Protein AF-A0AAJ7W550-F1 (afdb_monomer)

Foldseek 3Di:
DDPPVVCVVCVPVQVVVVVVVVVVVLCQQQDQPRRPCHQFGFDDKDWDWDADPVRHIAIAMETETHPDDPCPPVPPVVVVCVVQPCVPVVPPDRHHHYDD

Radius of gyration: 16.57 Å; Cα contacts (8 Å, |Δi|>4): 113; chains: 1; bounding box: 45×29×36 Å

Secondary structure (DSSP, 8-state):
--TTHHHHH-HHHHHHHHHHHHHHHHHHHH-TTT-TTGGG-EEEEEEEEEE-TTS-EEEEEEEEETT--TTTTTT-HHHHHHHH-HHHHTTSTTTEEEE-

Mean predicted aligned error: 9.5 Å

Nearest PDB structures (foldseek):
  6uhw-assembly1_B  TM=3.722E-01  e=1.005E-01  Burkholderia pseudomallei 1710b
  8g0s-assembly1_C  TM=4.727E-01  e=4.266E-01  Cryptococcus neoformans
  7kno-assembly1_B  TM=4.545E-01  e=4.864E-01  Cryptococcus neoformans H99
  5u29-assembly1_A  TM=4.589E-01  e=1.070E+00  Cryptococcus neoformans H99
  4u5y-assembly1_D  TM=4.295E-01  e=7.704E-01  Salmonella enterica subsp. enterica serovar Paratyphi B str. ATCC 10719

Organism: Cephus cinctus (NCBI:txid211228)

Structure (mmCIF, N/CA/C/O backbone):
data_AF-A0AAJ7W550-F1
#
_entry.id   AF-A0AAJ7W550-F1
#
loop_
_atom_site.group_PDB
_atom_site.id
_atom_site.type_symbol
_atom_site.label_atom_id
_atom_site.label_alt_id
_atom_site.label_comp_id
_atom_site.label_asym_id
_atom_site.label_entity_id
_atom_site.label_seq_id
_atom_site.pdbx_PDB_ins_code
_atom_site.Cartn_x
_atom_site.Cartn_y
_atom_site.Cartn_z
_atom_site.occupancy
_atom_site.B_iso_or_equiv
_atom_site.auth_seq_id
_atom_site.auth_comp_id
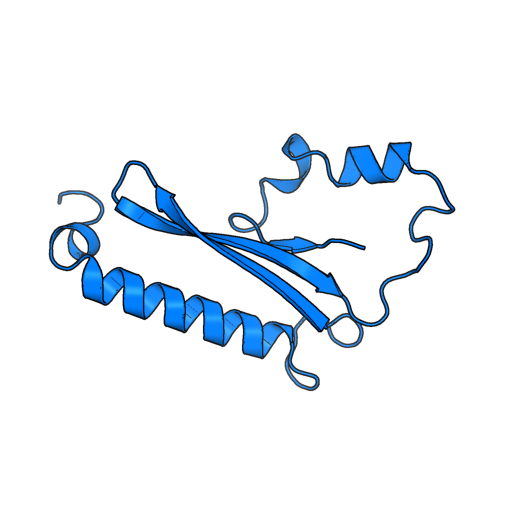_atom_site.auth_asym_id
_atom_site.auth_atom_id
_atom_site.pdbx_PDB_model_num
ATOM 1 N N . MET A 1 1 ? -23.961 18.375 13.662 1.00 50.09 1 MET A N 1
ATOM 2 C CA . MET A 1 1 ? -23.346 17.044 13.475 1.00 50.09 1 MET A CA 1
ATOM 3 C C . MET A 1 1 ? -21.859 17.184 13.751 1.00 50.09 1 MET A C 1
ATOM 5 O O . MET A 1 1 ? -21.230 18.027 13.122 1.00 50.09 1 MET A O 1
ATOM 9 N N . VAL A 1 2 ? -21.318 16.470 14.740 1.00 60.28 2 VAL A N 1
ATOM 10 C CA . VAL A 1 2 ? -19.876 16.518 15.044 1.00 60.28 2 VAL A CA 1
ATOM 11 C C . VAL A 1 2 ? -19.138 15.814 13.904 1.00 60.28 2 VAL A C 1
ATOM 13 O O . VAL A 1 2 ? -19.558 14.733 13.500 1.00 60.28 2 VAL A O 1
ATOM 16 N N . LYS A 1 3 ? -18.079 16.411 13.344 1.00 62.25 3 LYS A N 1
ATOM 17 C CA . LYS A 1 3 ? -17.264 15.739 12.315 1.00 62.25 3 LYS A CA 1
ATOM 18 C C . LYS A 1 3 ? -16.746 14.397 12.853 1.00 62.25 3 LYS A C 1
ATOM 20 O O . LYS A 1 3 ? -16.463 14.283 14.041 1.00 62.25 3 LYS A O 1
ATOM 25 N N . ASN A 1 4 ? -16.616 13.401 11.975 1.00 71.38 4 ASN A N 1
ATOM 26 C CA . ASN A 1 4 ? -16.079 12.072 12.298 1.00 71.38 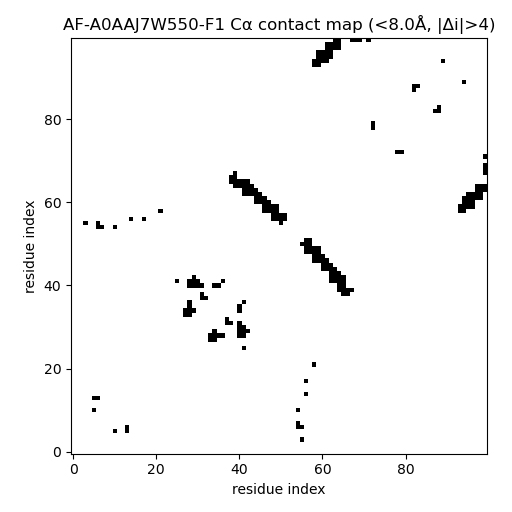4 ASN A CA 1
ATOM 27 C C . ASN A 1 4 ? -16.888 11.288 13.352 1.00 71.38 4 ASN A C 1
ATOM 29 O O . ASN A 1 4 ? -16.310 10.522 14.115 1.00 71.38 4 ASN A O 1
ATOM 33 N N . THR A 1 5 ? -18.220 11.447 13.379 1.00 76.62 5 THR A N 1
ATOM 34 C CA . THR A 1 5 ? -19.121 10.793 14.354 1.00 76.62 5 THR A CA 1
ATOM 35 C C . THR A 1 5 ? -18.843 9.293 14.507 1.00 76.62 5 THR A C 1
ATOM 37 O O . THR A 1 5 ? -18.590 8.839 15.613 1.00 76.62 5 THR A O 1
ATOM 40 N N . LEU A 1 6 ? -18.752 8.554 13.395 1.00 75.56 6 LEU A N 1
ATOM 41 C CA . LEU A 1 6 ? -18.501 7.106 13.407 1.00 75.56 6 LEU A CA 1
ATOM 42 C C . LEU A 1 6 ? -17.140 6.722 14.003 1.00 75.56 6 LEU A C 1
ATOM 44 O O . LEU A 1 6 ? -17.035 5.732 14.716 1.00 75.56 6 LEU A O 1
ATOM 48 N N . ILE A 1 7 ? -16.096 7.507 13.722 1.00 78.31 7 ILE A N 1
ATOM 49 C CA . ILE A 1 7 ? -14.745 7.249 14.241 1.00 78.31 7 ILE A CA 1
ATOM 50 C C . ILE A 1 7 ? -14.704 7.538 15.744 1.00 78.31 7 ILE A C 1
ATOM 52 O O . ILE A 1 7 ? -14.065 6.805 16.490 1.00 78.31 7 ILE A O 1
ATOM 56 N N . ASN A 1 8 ? -15.407 8.582 16.188 1.00 76.00 8 ASN A N 1
ATOM 57 C CA . ASN A 1 8 ? -15.488 8.946 17.600 1.00 76.00 8 ASN A CA 1
ATOM 58 C C . ASN A 1 8 ? -16.317 7.942 18.418 1.00 76.00 8 ASN A C 1
ATOM 60 O O . ASN A 1 8 ? -16.044 7.759 19.600 1.00 76.00 8 ASN A O 1
ATOM 64 N N . GLU A 1 9 ? -17.319 7.308 17.806 1.00 85.19 9 GLU A N 1
ATOM 65 C CA . GLU A 1 9 ? -18.193 6.322 18.455 1.00 85.19 9 GLU A CA 1
ATOM 66 C C . GLU A 1 9 ? -17.591 4.908 18.471 1.00 85.19 9 GLU A C 1
ATOM 68 O O . GLU A 1 9 ? -17.709 4.210 19.476 1.00 85.19 9 GLU A O 1
ATOM 73 N N . ASP A 1 10 ? -16.923 4.486 17.390 1.00 85.81 10 ASP A N 1
ATOM 74 C CA . ASP A 1 10 ? -16.301 3.160 17.280 1.00 85.81 10 ASP A CA 1
ATOM 75 C C . ASP A 1 10 ? -14.994 3.204 16.471 1.00 85.81 10 ASP A C 1
ATOM 77 O O . ASP A 1 10 ? -14.890 2.773 15.312 1.00 85.81 10 ASP A O 1
ATOM 81 N N . ALA A 1 11 ? -13.954 3.735 17.114 1.00 82.94 11 ALA A N 1
ATOM 82 C CA . ALA A 1 11 ? -12.625 3.855 16.526 1.00 82.94 11 ALA A CA 1
ATOM 83 C C . ALA A 1 11 ? -12.027 2.492 16.138 1.00 82.94 11 ALA A C 1
ATOM 85 O O . ALA A 1 11 ? -11.375 2.376 15.100 1.00 82.94 11 ALA A O 1
ATOM 86 N N . VAL A 1 12 ? -12.273 1.444 16.935 1.00 85.38 12 VAL A N 1
ATOM 87 C CA . VAL A 1 12 ? -11.683 0.112 16.7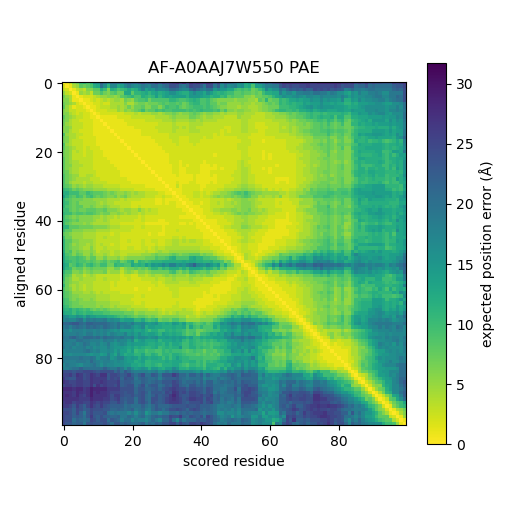25 1.00 85.38 12 VAL A CA 1
ATOM 88 C C . VAL A 1 12 ? -12.202 -0.504 15.429 1.00 85.38 12 VAL A C 1
ATOM 90 O O . VAL A 1 12 ? -11.403 -0.924 14.582 1.00 85.38 12 VAL A O 1
ATOM 93 N N . THR A 1 13 ? -13.522 -0.516 15.231 1.00 88.06 13 THR A N 1
ATOM 94 C CA . THR A 1 13 ? -14.119 -1.041 13.997 1.00 88.06 13 THR A CA 1
ATOM 95 C C . THR A 1 13 ? -13.678 -0.224 12.789 1.00 88.06 13 THR A C 1
ATOM 97 O O . THR A 1 13 ? -13.307 -0.806 11.763 1.00 88.06 13 THR A O 1
ATOM 100 N N . CYS A 1 14 ? -13.626 1.106 12.914 1.00 85.44 14 CYS A N 1
ATOM 101 C CA . CYS A 1 14 ? -13.145 1.986 11.850 1.00 85.44 14 CYS A CA 1
ATOM 102 C C . CYS A 1 14 ? -11.696 1.664 11.443 1.00 85.44 14 CYS A C 1
ATOM 104 O O . CYS A 1 14 ? -11.407 1.533 10.251 1.00 85.44 14 CYS A O 1
ATOM 106 N N . THR A 1 15 ? -10.788 1.456 12.401 1.00 85.81 15 THR A N 1
ATOM 107 C CA . THR A 1 15 ? -9.392 1.081 12.120 1.00 85.81 15 THR A CA 1
ATOM 108 C C . THR A 1 15 ? -9.281 -0.297 11.468 1.00 85.81 15 THR A C 1
ATOM 110 O O . THR A 1 15 ? -8.529 -0.464 10.502 1.00 85.81 15 THR A O 1
ATOM 113 N N . ILE A 1 16 ? -10.039 -1.291 11.946 1.00 88.94 16 ILE A N 1
ATOM 114 C CA . ILE A 1 16 ? -10.053 -2.637 11.350 1.00 88.94 16 ILE A CA 1
ATOM 115 C C . ILE A 1 16 ? -10.546 -2.571 9.901 1.00 88.94 16 ILE A C 1
ATOM 117 O O . ILE A 1 16 ? -9.940 -3.179 9.012 1.00 88.94 16 ILE A O 1
ATOM 121 N N . TYR A 1 17 ? -11.630 -1.834 9.655 1.00 90.50 17 TYR A N 1
ATOM 122 C CA . TYR A 1 17 ? -12.179 -1.639 8.318 1.00 90.50 17 TYR A CA 1
ATOM 123 C C . TYR A 1 17 ? -11.180 -0.932 7.398 1.00 90.50 17 TYR A C 1
ATOM 125 O O . TYR A 1 17 ? -10.904 -1.427 6.304 1.00 90.50 17 TYR A O 1
ATOM 133 N N . PHE A 1 18 ? -10.565 0.158 7.860 1.00 89.44 18 PHE A N 1
ATOM 134 C CA . PHE A 1 18 ? -9.552 0.887 7.100 1.00 89.44 18 PHE A CA 1
ATOM 135 C C . PHE A 1 18 ? -8.370 -0.010 6.712 1.00 89.44 18 PHE A C 1
ATOM 137 O O . PHE A 1 18 ? -7.986 -0.067 5.544 1.00 89.44 18 PHE A O 1
ATOM 144 N N . ASN A 1 19 ? -7.831 -0.798 7.649 1.00 89.69 19 ASN A N 1
ATOM 145 C CA . ASN A 1 19 ? -6.737 -1.719 7.336 1.00 89.69 19 ASN A CA 1
ATOM 146 C C . ASN A 1 19 ? -7.156 -2.799 6.320 1.00 89.69 19 ASN A C 1
ATOM 148 O O . ASN A 1 19 ? -6.372 -3.143 5.431 1.00 89.69 19 ASN A O 1
ATOM 152 N N . LYS A 1 20 ? -8.391 -3.318 6.409 1.00 94.06 20 LYS A N 1
ATOM 153 C CA . LYS A 1 20 ? -8.942 -4.244 5.401 1.00 94.06 20 LYS A CA 1
ATOM 154 C C . LYS A 1 20 ? -9.026 -3.581 4.026 1.00 94.06 20 LYS A C 1
ATOM 156 O O . LYS A 1 20 ? -8.598 -4.198 3.052 1.00 94.06 20 LYS A O 1
ATOM 161 N N . LEU A 1 21 ? -9.507 -2.341 3.955 1.00 94.50 21 LEU A N 1
ATOM 162 C CA . LEU A 1 21 ? -9.597 -1.566 2.717 1.00 94.50 21 LEU A CA 1
ATOM 163 C C . LEU A 1 21 ? -8.215 -1.375 2.083 1.00 94.50 21 LEU A C 1
ATOM 165 O O . LEU A 1 21 ? -8.032 -1.720 0.917 1.00 94.50 21 LEU A O 1
ATOM 169 N N . VAL A 1 22 ? -7.220 -0.940 2.863 1.00 91.81 22 VAL A N 1
ATOM 170 C CA 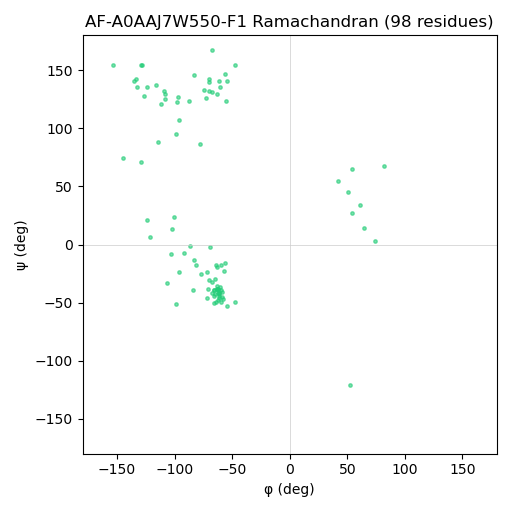. VAL A 1 22 ? -5.832 -0.801 2.388 1.00 91.81 22 VAL A CA 1
ATOM 171 C C . VAL A 1 22 ? -5.284 -2.143 1.886 1.00 91.81 22 VAL A C 1
ATOM 173 O O . VAL A 1 22 ? -4.639 -2.197 0.846 1.00 91.81 22 VAL A O 1
ATOM 176 N N . ASN A 1 23 ? -5.564 -3.257 2.569 1.00 93.75 23 ASN A N 1
ATOM 177 C CA . ASN A 1 23 ? -5.114 -4.580 2.118 1.00 93.75 23 ASN A CA 1
ATOM 178 C C . ASN A 1 23 ? -5.763 -5.016 0.797 1.00 93.75 23 ASN A C 1
ATOM 180 O O . ASN A 1 23 ? -5.093 -5.623 -0.038 1.00 93.75 23 ASN A O 1
ATOM 184 N N . VAL A 1 24 ? -7.054 -4.735 0.601 1.00 96.25 24 VAL A N 1
ATOM 185 C CA . VAL A 1 24 ? -7.743 -5.011 -0.670 1.00 96.25 24 VAL A CA 1
ATOM 186 C C . VAL A 1 24 ? -7.162 -4.146 -1.784 1.00 96.25 24 VAL A C 1
ATOM 188 O O . VAL A 1 24 ? -6.857 -4.677 -2.851 1.00 96.25 24 VAL A O 1
ATOM 191 N N . LEU A 1 25 ? -6.931 -2.858 -1.517 1.00 94.50 25 LEU A N 1
ATOM 192 C CA . LEU A 1 25 ? -6.268 -1.955 -2.453 1.00 94.50 25 LEU A CA 1
ATOM 193 C C . LEU A 1 25 ? -4.914 -2.525 -2.888 1.00 94.50 25 LEU A C 1
ATOM 195 O O . LEU A 1 25 ? -4.702 -2.728 -4.080 1.00 94.50 25 LEU A O 1
ATOM 199 N N . MET A 1 26 ? -4.038 -2.895 -1.947 1.00 94.56 26 MET A N 1
ATOM 200 C CA . MET A 1 26 ? -2.726 -3.456 -2.295 1.00 94.56 26 MET A CA 1
ATOM 201 C C . MET A 1 26 ? -2.834 -4.735 -3.130 1.00 94.56 26 MET A C 1
ATOM 203 O O . MET A 1 26 ? -2.08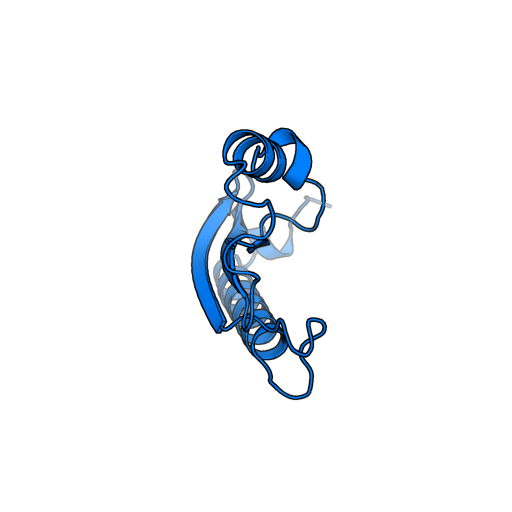9 -4.891 -4.095 1.00 94.56 26 MET A O 1
ATOM 207 N N . LYS A 1 27 ? -3.800 -5.616 -2.841 1.00 95.62 27 LYS A N 1
ATOM 208 C CA . LYS A 1 27 ? -4.043 -6.817 -3.660 1.00 95.62 27 LYS A CA 1
ATOM 209 C C . LYS A 1 27 ? -4.426 -6.475 -5.100 1.00 95.62 27 LYS A C 1
ATOM 211 O O . LYS A 1 27 ? -3.936 -7.127 -6.020 1.00 95.62 27 LYS A O 1
ATOM 216 N N . ILE A 1 28 ? -5.276 -5.467 -5.299 1.00 96.06 28 ILE A N 1
ATOM 217 C CA . ILE A 1 28 ? -5.655 -4.996 -6.638 1.00 96.06 28 ILE A CA 1
ATOM 218 C C . ILE A 1 28 ? -4.425 -4.424 -7.348 1.00 96.06 28 ILE A C 1
ATOM 220 O O . ILE A 1 28 ? -4.114 -4.840 -8.463 1.00 96.06 28 ILE A O 1
ATOM 224 N N . LEU A 1 29 ? -3.672 -3.541 -6.687 1.00 93.94 29 LEU A N 1
ATOM 225 C CA . LEU A 1 29 ? -2.503 -2.888 -7.283 1.00 93.94 29 LEU A CA 1
ATOM 226 C C . LEU A 1 29 ? -1.368 -3.873 -7.618 1.00 93.94 29 LEU A C 1
ATOM 228 O O . LEU A 1 29 ? -0.632 -3.651 -8.584 1.00 93.94 29 LEU A O 1
ATOM 232 N N . GLN A 1 30 ? -1.241 -4.972 -6.868 1.00 95.00 30 GLN A N 1
ATOM 233 C CA . GLN A 1 30 ? -0.279 -6.050 -7.129 1.00 95.00 30 GLN A CA 1
ATOM 234 C C . GLN A 1 30 ? -0.760 -7.084 -8.160 1.00 95.00 30 GLN A C 1
ATOM 236 O O . GLN A 1 30 ? 0.048 -7.898 -8.627 1.00 95.00 30 GLN A O 1
ATOM 241 N N . SER A 1 31 ? -2.050 -7.087 -8.507 1.00 95.94 31 SER A N 1
ATOM 242 C CA . SER A 1 31 ? -2.645 -8.094 -9.386 1.00 95.94 31 SER A CA 1
ATOM 243 C C . SER A 1 31 ? -2.013 -8.097 -10.777 1.00 95.94 31 SER A C 1
ATOM 245 O O . SER A 1 31 ? -1.727 -7.056 -11.361 1.00 95.94 31 SER A O 1
ATOM 247 N N . LYS A 1 32 ? -1.818 -9.287 -11.351 1.00 93.75 32 LYS A N 1
ATOM 248 C CA . LYS A 1 32 ? -1.323 -9.428 -12.729 1.00 93.75 32 LYS A CA 1
ATOM 249 C C . LYS A 1 32 ? -2.399 -9.150 -13.780 1.00 93.75 32 LYS A C 1
ATOM 251 O O . LYS A 1 32 ? -2.051 -8.816 -14.904 1.00 93.75 32 LYS A O 1
ATOM 256 N N . THR A 1 33 ? -3.673 -9.327 -13.433 1.00 93.88 33 THR A N 1
ATOM 257 C CA . THR A 1 33 ? -4.794 -9.283 -14.385 1.00 93.88 33 THR A CA 1
ATOM 258 C C . THR A 1 33 ? -5.636 -8.022 -14.258 1.00 93.88 33 THR A C 1
ATOM 260 O O . THR A 1 33 ? -6.153 -7.545 -15.259 1.00 93.88 33 THR A O 1
ATOM 263 N N . CYS A 1 34 ? -5.776 -7.482 -13.046 1.00 93.12 34 CYS A N 1
ATOM 264 C CA . CYS A 1 34 ? -6.667 -6.354 -12.767 1.00 93.12 34 CYS A CA 1
ATOM 265 C C . CYS A 1 34 ? -5.965 -5.122 -12.185 1.00 93.12 34 CYS A C 1
ATOM 267 O O . CYS A 1 34 ? -6.644 -4.169 -11.812 1.00 93.12 34 CYS A O 1
ATOM 269 N N . SER A 1 35 ? -4.629 -5.117 -12.098 1.00 94.06 35 SER A N 1
ATOM 270 C CA . SER A 1 35 ? -3.918 -3.915 -11.660 1.00 94.06 35 SER A CA 1
ATOM 271 C C . SER A 1 35 ? -4.065 -2.810 -12.708 1.00 94.06 35 SER A C 1
ATOM 273 O O . SER A 1 35 ? -3.774 -3.057 -13.883 1.00 94.06 35 SER A O 1
ATOM 275 N N . PRO A 1 36 ? -4.441 -1.583 -12.305 1.00 91.50 36 PRO A N 1
ATOM 276 C CA . PRO A 1 36 ? -4.541 -0.452 -13.226 1.00 91.50 36 PRO A CA 1
ATOM 277 C C . PRO A 1 36 ? -3.181 -0.061 -13.825 1.00 91.50 36 PRO A C 1
ATOM 279 O O . PRO A 1 36 ? -3.134 0.595 -14.858 1.00 91.50 36 PRO A O 1
ATOM 282 N N . PHE A 1 37 ? -2.072 -0.500 -13.218 1.00 85.62 37 PHE A N 1
ATOM 283 C CA . PHE A 1 37 ? -0.717 -0.244 -13.710 1.00 85.62 37 PHE A CA 1
ATOM 284 C C . PHE A 1 37 ? -0.226 -1.278 -14.741 1.0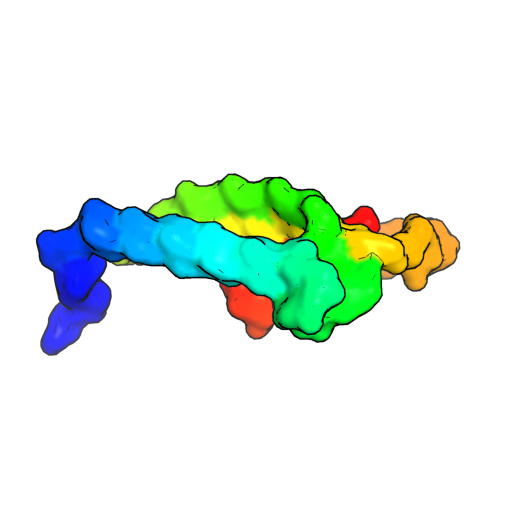0 85.62 37 PHE A C 1
ATOM 286 O O . PHE A 1 37 ? 0.894 -1.169 -15.244 1.00 85.62 37 PHE A O 1
ATOM 293 N N . GLY A 1 38 ? -1.027 -2.301 -15.069 1.00 90.31 38 GLY A N 1
ATOM 294 C CA . GLY A 1 38 ? -0.698 -3.297 -16.094 1.00 90.31 38 GLY A CA 1
ATOM 295 C C . GLY A 1 38 ? 0.678 -3.947 -15.888 1.00 90.31 38 GLY A C 1
ATOM 296 O O . GLY A 1 38 ? 0.953 -4.548 -14.845 1.00 90.31 38 GLY A O 1
ATOM 297 N N . LYS A 1 39 ? 1.578 -3.810 -16.878 1.00 89.19 39 LYS A N 1
ATOM 298 C CA . LYS A 1 39 ? 2.952 -4.354 -16.808 1.00 89.19 39 LYS A CA 1
ATOM 299 C C . LYS A 1 39 ? 3.806 -3.737 -15.691 1.00 89.19 39 LYS A C 1
ATOM 301 O O . LYS A 1 39 ? 4.783 -4.370 -15.289 1.00 89.19 39 LYS A O 1
ATOM 306 N N . TYR A 1 40 ? 3.405 -2.565 -15.191 1.00 89.38 40 TYR A N 1
ATOM 307 C CA . TYR A 1 40 ? 4.022 -1.829 -14.090 1.00 89.38 40 TYR A CA 1
ATOM 308 C C . TYR A 1 40 ? 3.288 -1.995 -12.754 1.00 89.38 40 TYR A C 1
ATOM 310 O O . TYR A 1 40 ? 3.390 -1.143 -11.885 1.00 89.38 40 TYR A O 1
ATOM 318 N N . ARG A 1 41 ? 2.525 -3.077 -12.553 1.00 92.75 41 ARG A N 1
ATOM 319 C CA . ARG A 1 41 ? 1.901 -3.405 -11.254 1.00 92.75 41 ARG A CA 1
ATOM 320 C C . ARG A 1 41 ? 2.876 -3.302 -10.077 1.00 92.75 41 ARG A C 1
ATOM 322 O O . ARG A 1 41 ? 4.071 -3.563 -10.224 1.00 92.75 41 ARG A O 1
ATOM 329 N N . ILE A 1 42 ? 2.347 -3.054 -8.882 1.00 92.00 42 ILE A N 1
ATOM 330 C CA . ILE A 1 42 ? 3.159 -3.040 -7.662 1.00 92.00 42 ILE A CA 1
ATOM 331 C C . ILE A 1 42 ? 3.749 -4.440 -7.431 1.00 92.00 42 ILE A C 1
ATOM 333 O O . ILE A 1 42 ? 3.049 -5.457 -7.469 1.00 92.00 42 ILE A O 1
ATOM 337 N N . ARG A 1 43 ? 5.061 -4.507 -7.209 1.00 90.62 43 ARG A N 1
ATOM 338 C CA . ARG A 1 43 ? 5.794 -5.738 -6.894 1.00 90.62 43 ARG A CA 1
ATOM 339 C C . ARG A 1 43 ? 6.030 -5.856 -5.395 1.00 90.62 43 ARG A C 1
ATOM 341 O O . ARG A 1 43 ? 5.686 -6.880 -4.807 1.00 90.62 43 ARG A O 1
ATOM 348 N N . HIS A 1 44 ? 6.566 -4.802 -4.794 1.00 88.94 44 HIS A N 1
ATOM 349 C CA . HIS A 1 44 ? 6.854 -4.717 -3.366 1.00 88.94 44 HIS A CA 1
ATOM 350 C C . HIS A 1 44 ? 6.258 -3.435 -2.808 1.00 88.94 44 HIS A C 1
ATOM 352 O O . HIS A 1 44 ? 6.064 -2.475 -3.549 1.00 88.94 44 HIS A O 1
ATOM 358 N N . TYR A 1 45 ? 5.953 -3.425 -1.518 1.00 90.19 45 TYR A N 1
ATOM 359 C CA . TYR A 1 45 ? 5.550 -2.213 -0.831 1.00 90.19 45 TYR A CA 1
ATOM 360 C C . TYR A 1 45 ? 5.891 -2.291 0.654 1.00 90.19 45 TYR A C 1
ATOM 362 O O . TYR A 1 45 ? 5.946 -3.375 1.237 1.00 90.19 45 TYR A O 1
ATOM 370 N N . PHE A 1 46 ? 6.065 -1.128 1.259 1.00 87.31 46 PHE A N 1
ATOM 371 C CA . PHE A 1 46 ? 6.095 -0.905 2.691 1.00 87.31 46 PHE A CA 1
ATOM 372 C C . PHE A 1 46 ? 4.910 -0.008 3.043 1.00 87.31 46 PHE A C 1
ATOM 374 O O . PHE A 1 46 ? 4.620 0.937 2.315 1.00 87.31 46 PHE A O 1
ATOM 381 N N . LYS A 1 47 ? 4.199 -0.300 4.135 1.00 87.50 47 LYS A N 1
ATOM 382 C CA . LYS A 1 47 ? 3.114 0.564 4.610 1.00 87.50 47 LYS A CA 1
ATOM 383 C C . LYS A 1 47 ? 3.214 0.800 6.107 1.00 87.50 47 LYS A C 1
ATOM 385 O O . LYS A 1 47 ? 3.501 -0.130 6.860 1.00 87.50 47 LYS A O 1
ATOM 390 N N . ARG A 1 48 ? 2.884 2.016 6.528 1.00 85.62 48 ARG A N 1
ATOM 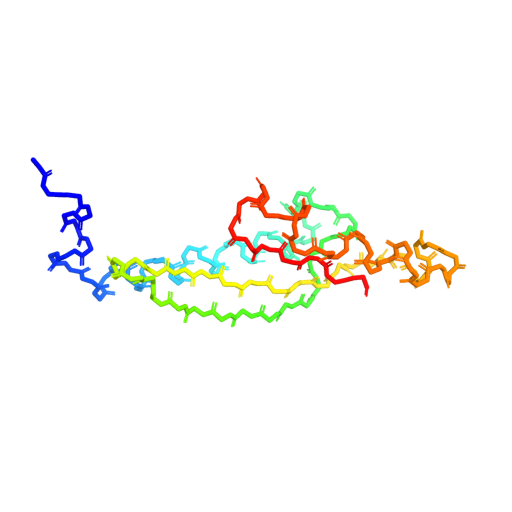391 C CA . ARG A 1 48 ? 2.717 2.411 7.927 1.00 85.62 48 ARG A CA 1
ATOM 392 C C . ARG A 1 48 ? 1.325 3.008 8.099 1.00 85.62 48 ARG A C 1
ATOM 394 O O . ARG A 1 48 ? 0.882 3.772 7.248 1.00 85.62 48 ARG A O 1
ATOM 401 N N . ILE A 1 49 ? 0.624 2.618 9.161 1.00 84.12 49 ILE A N 1
ATOM 402 C CA . ILE A 1 49 ? -0.683 3.183 9.510 1.00 84.12 49 ILE A CA 1
ATOM 403 C C . ILE A 1 49 ? -0.494 4.044 10.753 1.00 84.12 49 ILE A C 1
ATOM 405 O O . ILE A 1 49 ? 0.018 3.557 11.759 1.00 84.12 49 ILE A O 1
ATOM 409 N N . GLU A 1 50 ? -0.908 5.302 10.671 1.00 85.00 50 GLU A N 1
ATOM 410 C CA . GLU A 1 50 ? -0.813 6.292 11.742 1.00 85.00 50 GLU A CA 1
ATOM 411 C C . GLU A 1 50 ? -2.171 6.949 11.968 1.00 85.00 50 GLU A C 1
ATOM 413 O O . GLU A 1 50 ? -3.011 6.985 11.073 1.00 85.00 50 GLU A O 1
ATOM 418 N N . PHE A 1 51 ? -2.407 7.460 13.170 1.00 78.56 51 PHE A N 1
ATOM 419 C CA . PHE A 1 51 ? -3.623 8.204 13.474 1.00 78.56 51 PHE A CA 1
ATOM 420 C C . PHE A 1 51 ? -3.338 9.695 13.345 1.00 78.56 51 PHE A C 1
ATOM 422 O O . PHE A 1 51 ? -2.402 10.209 13.956 1.00 78.56 51 PHE A O 1
ATOM 429 N N . GLN A 1 52 ? -4.145 10.394 12.551 1.00 75.62 52 GLN A N 1
ATOM 430 C CA . GLN A 1 52 ? -4.066 11.850 12.466 1.00 75.62 52 GLN A CA 1
ATOM 431 C C . GLN A 1 52 ? -4.518 12.490 13.784 1.00 75.62 52 GLN A C 1
ATOM 433 O O . GLN A 1 52 ? -5.161 11.855 14.620 1.00 75.62 52 GLN A O 1
ATOM 438 N N . HIS A 1 53 ? -4.256 13.790 13.938 1.00 60.97 53 HIS A N 1
ATOM 439 C CA . HIS A 1 53 ? -4.642 14.571 15.122 1.00 60.97 53 HI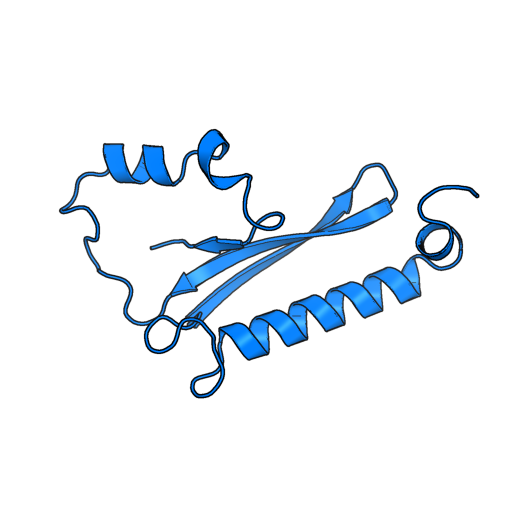S A CA 1
ATOM 440 C C . HIS A 1 53 ? -6.159 14.531 15.430 1.00 60.97 53 HIS A C 1
ATOM 442 O O . HIS A 1 53 ? -6.574 14.850 16.537 1.00 60.97 53 HIS A O 1
ATOM 448 N N . GLN A 1 54 ? -6.991 14.106 14.470 1.00 67.56 54 GLN A N 1
ATOM 449 C CA . GLN A 1 54 ? -8.441 13.915 14.621 1.00 67.56 54 GLN A CA 1
ATOM 450 C C . GLN A 1 54 ? -8.864 12.443 14.797 1.00 67.56 54 GLN A C 1
ATOM 452 O O . GLN A 1 54 ? -10.040 12.124 14.638 1.00 67.56 54 GLN A O 1
ATOM 457 N N . GLY A 1 55 ? -7.922 11.535 15.074 1.00 70.69 55 GLY A N 1
ATOM 458 C CA . GLY A 1 55 ? -8.191 10.115 15.325 1.00 70.69 55 GLY A CA 1
ATOM 459 C C . GLY A 1 55 ? -8.542 9.289 14.083 1.00 70.69 55 GLY A C 1
ATOM 460 O O . GLY A 1 55 ? -8.813 8.097 14.201 1.00 70.69 55 GLY A O 1
ATOM 461 N N . SER A 1 56 ? -8.527 9.877 12.885 1.00 77.19 56 SER A N 1
ATOM 462 C CA . SER A 1 56 ? -8.699 9.135 11.636 1.00 77.19 56 SER A CA 1
ATOM 463 C C . SER A 1 56 ? -7.429 8.346 11.293 1.00 77.19 56 SER A C 1
ATOM 465 O O . SER A 1 56 ? -6.329 8.909 11.342 1.00 77.19 56 SER A O 1
ATOM 467 N N . PRO A 1 57 ? -7.544 7.057 10.928 1.00 82.00 57 PRO A N 1
ATOM 468 C CA . PRO A 1 57 ? -6.403 6.287 10.459 1.00 82.00 57 PRO A CA 1
ATOM 469 C C . PRO A 1 57 ? -5.951 6.782 9.077 1.00 82.00 57 PRO A C 1
ATOM 471 O O . PRO A 1 57 ? -6.768 7.083 8.207 1.00 82.00 57 PRO A O 1
ATOM 474 N N . HIS A 1 58 ? -4.640 6.842 8.883 1.00 83.25 58 HIS A N 1
ATOM 475 C CA . HIS A 1 58 ? -3.959 7.318 7.688 1.00 83.25 58 HIS A CA 1
ATOM 476 C C . HIS A 1 58 ? -2.871 6.321 7.297 1.00 83.25 58 HIS A C 1
ATOM 478 O O . HIS A 1 58 ? -2.161 5.808 8.161 1.00 83.25 58 HIS A O 1
ATOM 484 N N . ALA A 1 59 ? -2.763 5.997 6.009 1.00 86.75 59 ALA A N 1
ATOM 485 C CA . ALA A 1 59 ? -1.790 5.032 5.515 1.00 86.75 59 ALA A CA 1
ATOM 486 C C . ALA A 1 59 ? -0.737 5.749 4.676 1.00 86.75 59 ALA A C 1
ATOM 488 O O . ALA A 1 59 ? -1.075 6.321 3.652 1.00 86.75 59 ALA A O 1
ATOM 489 N N . HIS A 1 60 ? 0.525 5.638 5.077 1.00 85.50 60 HIS A N 1
ATOM 490 C CA . HIS A 1 60 ? 1.665 6.014 4.248 1.00 85.50 60 HIS A CA 1
ATOM 491 C C . HIS A 1 60 ? 2.216 4.749 3.592 1.00 85.50 60 HIS A C 1
ATOM 493 O O . HIS A 1 60 ? 2.549 3.784 4.291 1.00 85.50 60 HIS A O 1
ATOM 499 N N . ILE A 1 61 ? 2.283 4.721 2.263 1.00 85.81 61 ILE A N 1
ATOM 500 C CA . ILE A 1 61 ? 2.660 3.538 1.487 1.00 85.81 61 ILE A CA 1
ATOM 501 C C . ILE A 1 61 ? 3.798 3.907 0.544 1.00 85.81 61 ILE A C 1
ATOM 503 O O . ILE A 1 61 ? 3.668 4.838 -0.231 1.00 85.81 61 ILE A O 1
ATOM 507 N N . ILE A 1 62 ? 4.888 3.146 0.569 1.00 86.69 62 ILE A N 1
ATOM 508 C CA . ILE A 1 62 ? 5.949 3.194 -0.443 1.00 86.69 62 ILE A CA 1
ATOM 509 C C . ILE A 1 62 ? 5.870 1.909 -1.256 1.00 86.69 62 ILE A C 1
ATOM 511 O O . ILE A 1 62 ? 5.768 0.829 -0.679 1.00 86.69 62 ILE A O 1
ATOM 515 N N . ALA A 1 63 ? 5.895 2.000 -2.580 1.00 87.25 63 ALA A N 1
ATOM 516 C CA . ALA A 1 63 ? 5.684 0.893 -3.497 1.00 87.25 63 ALA A CA 1
ATOM 517 C C . ALA A 1 63 ? 6.711 0.882 -4.632 1.00 87.25 63 ALA A C 1
ATOM 519 O O . ALA A 1 63 ? 7.032 1.915 -5.203 1.00 87.25 63 ALA A O 1
ATOM 520 N N . TRP A 1 64 ? 7.159 -0.317 -5.001 1.00 87.31 64 TRP A N 1
ATOM 521 C CA . TRP A 1 64 ? 8.073 -0.559 -6.114 1.00 87.31 64 TRP A CA 1
ATOM 522 C C . TRP A 1 64 ? 7.331 -1.217 -7.261 1.00 87.31 64 TRP A C 1
ATOM 524 O O . TRP A 1 64 ? 6.655 -2.240 -7.072 1.00 87.31 64 TRP A O 1
ATOM 534 N N . LEU A 1 65 ? 7.483 -0.659 -8.456 1.00 89.88 65 LEU A N 1
ATOM 535 C CA . LEU A 1 65 ? 6.802 -1.148 -9.645 1.00 89.88 65 LEU A CA 1
ATOM 536 C C . LEU A 1 65 ? 7.542 -2.325 -10.278 1.00 89.88 65 LEU A C 1
ATOM 538 O O . LEU A 1 65 ? 8.767 -2.443 -10.271 1.00 89.88 65 LEU A O 1
ATOM 542 N N . HIS A 1 66 ? 6.774 -3.240 -10.850 1.00 88.25 66 HIS A N 1
ATOM 543 C CA . HIS A 1 66 ? 7.322 -4.267 -11.716 1.00 88.25 66 HIS A CA 1
ATOM 544 C C . HIS A 1 66 ? 7.801 -3.633 -13.028 1.00 88.25 66 HIS A C 1
ATOM 546 O O . HIS A 1 66 ? 7.149 -2.740 -13.547 1.00 88.25 66 HIS A O 1
ATOM 552 N N . ASN A 1 67 ? 8.919 -4.102 -13.587 1.00 86.88 67 ASN A N 1
ATOM 553 C CA . ASN A 1 67 ? 9.486 -3.563 -14.831 1.00 86.88 67 ASN A CA 1
ATOM 554 C C . ASN A 1 67 ? 9.724 -2.041 -14.815 1.00 86.88 67 ASN A C 1
ATOM 556 O O . ASN A 1 67 ? 9.689 -1.428 -15.880 1.00 86.88 67 ASN A O 1
ATOM 560 N N . ALA A 1 68 ? 9.949 -1.438 -13.641 1.00 81.88 68 ALA A N 1
ATOM 561 C CA . ALA A 1 68 ? 10.396 -0.052 -13.564 1.00 81.88 68 ALA A CA 1
ATOM 562 C C . ALA A 1 68 ? 11.677 0.126 -14.411 1.00 81.88 68 ALA A C 1
ATOM 564 O O . ALA A 1 68 ? 12.504 -0.798 -14.452 1.00 81.88 68 ALA A O 1
ATOM 565 N N . PRO A 1 69 ? 11.831 1.249 -15.136 1.00 78.19 69 PRO A N 1
ATOM 566 C CA . PRO A 1 69 ? 13.072 1.535 -15.845 1.00 78.19 69 PRO A CA 1
ATOM 567 C C . PRO A 1 69 ? 14.218 1.630 -14.833 1.00 78.19 69 PRO A C 1
ATOM 569 O O . PRO A 1 69 ? 14.049 2.254 -13.793 1.00 78.19 69 PRO A O 1
ATOM 572 N N . LYS A 1 70 ? 15.367 1.010 -15.132 1.00 73.06 70 LYS A N 1
ATOM 573 C CA . LYS A 1 70 ? 16.534 1.038 -14.233 1.00 73.06 70 LYS A CA 1
ATOM 574 C C . LYS A 1 70 ? 17.114 2.444 -14.085 1.00 73.06 70 LYS A C 1
ATOM 576 O O . LYS A 1 70 ? 17.426 2.832 -12.974 1.00 73.06 70 LYS A O 1
ATOM 581 N N . ASP A 1 71 ? 17.153 3.187 -15.189 1.00 71.56 71 ASP A N 1
ATOM 582 C CA . ASP A 1 71 ? 17.606 4.575 -15.249 1.00 71.56 71 ASP A CA 1
ATOM 583 C C . ASP A 1 71 ? 16.543 5.395 -15.972 1.00 71.56 71 ASP A C 1
ATOM 585 O O . ASP A 1 71 ? 16.696 5.776 -17.130 1.00 71.56 71 ASP A O 1
ATOM 589 N N . ALA A 1 72 ? 15.403 5.609 -15.308 1.00 68.62 72 ALA A N 1
ATOM 590 C CA . ALA A 1 72 ? 14.293 6.376 -15.882 1.00 68.62 72 ALA A CA 1
ATOM 591 C C . ALA A 1 72 ? 14.709 7.799 -16.303 1.00 68.62 72 ALA A C 1
ATOM 593 O O . ALA A 1 72 ? 14.069 8.380 -17.176 1.00 68.62 72 ALA A O 1
ATOM 594 N N . LEU A 1 73 ? 15.784 8.311 -15.699 1.00 78.81 73 LEU A N 1
ATOM 595 C CA . LEU A 1 73 ? 16.302 9.667 -15.852 1.00 78.81 73 LEU A CA 1
ATOM 596 C C . LEU A 1 73 ? 17.775 9.680 -16.296 1.00 78.81 73 LEU A C 1
ATOM 598 O O . LEU A 1 73 ? 18.465 10.664 -16.095 1.00 78.81 73 LEU A O 1
ATOM 602 N N . ASN A 1 74 ? 18.286 8.593 -16.894 1.00 80.00 74 ASN A N 1
ATOM 603 C CA . ASN A 1 74 ? 19.671 8.517 -17.397 1.00 80.00 74 ASN A CA 1
ATOM 604 C C . ASN A 1 74 ? 20.747 8.938 -16.371 1.00 80.00 74 ASN A C 1
ATOM 606 O O . ASN A 1 74 ? 21.657 9.687 -16.713 1.00 80.00 74 ASN A O 1
ATOM 610 N N . GLU A 1 75 ? 20.642 8.466 -15.126 1.00 79.38 75 GLU A N 1
ATOM 611 C CA . GLU A 1 75 ? 21.546 8.842 -14.022 1.00 79.38 75 GLU A CA 1
ATOM 612 C C . GLU A 1 75 ? 21.484 10.332 -13.610 1.00 79.38 75 GLU A C 1
ATOM 614 O O . GLU A 1 75 ? 22.334 10.792 -12.846 1.00 79.38 75 GLU A O 1
ATOM 619 N N . ASP A 1 76 ? 20.464 11.084 -14.042 1.00 81.75 76 ASP A N 1
ATOM 620 C CA . ASP A 1 76 ? 20.166 12.419 -13.515 1.00 81.75 76 ASP A CA 1
ATOM 621 C C . ASP A 1 76 ? 19.463 12.301 -12.154 1.00 81.75 76 ASP A C 1
ATOM 623 O O . ASP A 1 76 ? 18.237 12.212 -12.027 1.00 81.75 76 ASP A O 1
ATOM 627 N N . TYR A 1 77 ? 20.283 12.203 -11.109 1.00 78.31 77 TYR A N 1
ATOM 628 C CA . TYR A 1 77 ? 19.811 12.081 -9.733 1.00 78.31 77 TYR A CA 1
ATOM 629 C C . TYR A 1 77 ? 19.219 13.388 -9.194 1.00 78.31 77 TYR A C 1
ATOM 631 O O . TYR A 1 77 ? 18.402 13.322 -8.278 1.00 78.31 77 TYR A O 1
ATOM 639 N N . ASP A 1 78 ? 19.586 14.546 -9.749 1.00 81.19 78 ASP A N 1
ATOM 640 C CA . ASP A 1 78 ? 19.038 15.837 -9.324 1.00 81.19 78 ASP A CA 1
ATOM 641 C C . ASP A 1 78 ? 17.578 15.961 -9.787 1.00 81.19 78 ASP A C 1
ATOM 643 O O . ASP A 1 78 ? 16.695 16.242 -8.973 1.00 81.19 78 ASP A O 1
ATOM 647 N N . GLU A 1 79 ? 17.291 15.610 -11.047 1.00 77.19 79 GLU A N 1
ATOM 648 C CA . GLU A 1 79 ? 15.918 15.523 -11.569 1.00 77.19 79 GLU A CA 1
ATOM 649 C C . GLU A 1 79 ? 15.093 14.461 -10.816 1.00 77.19 79 GLU A C 1
ATOM 651 O O . GLU A 1 79 ? 13.916 14.668 -10.499 1.00 77.19 79 GLU A O 1
ATOM 656 N N . ALA A 1 80 ? 15.714 13.329 -10.460 1.00 72.81 80 ALA A N 1
ATOM 657 C CA . ALA A 1 80 ? 15.064 12.289 -9.662 1.00 72.81 80 ALA A CA 1
ATOM 658 C C . ALA A 1 80 ? 14.641 12.806 -8.280 1.00 72.81 80 ALA A C 1
ATOM 660 O O . ALA A 1 80 ? 13.542 12.505 -7.809 1.00 72.81 80 ALA A O 1
ATOM 661 N N . ILE A 1 81 ? 15.513 13.580 -7.629 1.00 70.44 81 ILE A N 1
ATOM 662 C CA . ILE A 1 81 ? 15.255 14.173 -6.316 1.00 70.44 81 ILE A CA 1
ATOM 663 C C . ILE A 1 81 ? 14.145 15.224 -6.412 1.00 70.44 81 ILE A C 1
ATOM 665 O O . ILE A 1 81 ? 13.253 15.212 -5.565 1.00 70.44 81 ILE A O 1
ATOM 669 N N . GLU A 1 82 ? 14.135 16.071 -7.446 1.00 75.44 82 GLU A N 1
ATOM 670 C CA . GLU A 1 82 ? 13.062 17.055 -7.660 1.00 75.44 82 GLU A CA 1
ATOM 671 C C . GLU A 1 82 ? 11.689 16.397 -7.875 1.00 75.44 82 GLU A C 1
ATOM 673 O O . GLU A 1 82 ? 10.685 16.863 -7.334 1.00 75.44 82 GLU A O 1
ATOM 678 N N . LEU A 1 83 ? 11.630 15.280 -8.609 1.00 67.88 83 LEU A N 1
ATOM 679 C CA . LEU A 1 83 ? 10.389 14.518 -8.811 1.00 67.88 83 LEU A CA 1
ATOM 680 C C . LEU A 1 83 ? 9.876 13.847 -7.530 1.00 67.88 83 LEU A C 1
ATOM 682 O O . LEU A 1 83 ? 8.665 13.675 -7.362 1.00 67.88 83 LEU A O 1
ATOM 686 N N . ILE A 1 84 ? 10.788 13.437 -6.646 1.00 64.62 84 ILE A N 1
ATOM 687 C CA . ILE A 1 84 ? 10.463 12.819 -5.353 1.00 64.62 84 ILE A CA 1
ATOM 688 C C . ILE A 1 84 ? 10.115 13.886 -4.302 1.00 64.62 84 ILE A C 1
ATOM 690 O O . ILE A 1 84 ? 9.486 13.549 -3.293 1.00 64.62 84 ILE A O 1
ATOM 694 N N . ASP A 1 85 ? 10.477 15.155 -4.529 1.00 56.88 85 ASP A N 1
ATOM 695 C CA . ASP A 1 85 ? 10.307 16.219 -3.546 1.00 56.88 85 ASP A CA 1
ATOM 696 C C . ASP A 1 85 ? 8.833 16.311 -3.076 1.00 56.88 85 ASP A C 1
ATOM 698 O O . ASP A 1 85 ? 7.909 16.465 -3.891 1.00 56.88 85 ASP A O 1
ATOM 702 N N . PRO A 1 86 ? 8.563 16.205 -1.756 1.00 49.41 86 PRO A N 1
ATOM 703 C CA . PRO A 1 86 ? 7.209 16.069 -1.210 1.00 49.41 86 PRO A CA 1
ATOM 704 C C . PRO A 1 86 ? 6.268 17.234 -1.536 1.00 49.41 86 PRO A C 1
ATOM 706 O O . PRO A 1 86 ? 5.048 17.105 -1.412 1.00 49.41 86 PRO A O 1
ATOM 709 N N . SER A 1 87 ? 6.825 18.377 -1.943 1.00 44.12 87 SER A N 1
ATOM 710 C CA . SER A 1 87 ? 6.084 19.567 -2.358 1.00 44.12 87 SER A CA 1
ATOM 711 C C . SER A 1 87 ? 5.225 19.313 -3.612 1.00 44.12 87 SER A C 1
ATOM 713 O O . SER A 1 87 ? 4.087 19.784 -3.673 1.00 44.12 87 SER A O 1
ATOM 715 N N . SER A 1 88 ? 5.710 18.489 -4.548 1.00 33.97 88 SER A N 1
ATOM 716 C CA . SER A 1 88 ? 5.074 18.200 -5.847 1.00 33.97 88 SER A CA 1
ATOM 717 C C . SER A 1 88 ? 4.223 16.920 -5.851 1.00 33.97 88 SER A C 1
ATOM 719 O O . SER A 1 88 ? 3.290 16.794 -6.645 1.00 33.97 88 SER A O 1
ATOM 721 N N . LEU A 1 89 ? 4.492 15.977 -4.939 1.00 37.34 89 LEU A N 1
ATOM 722 C CA . LEU A 1 89 ? 3.824 14.663 -4.881 1.00 37.34 89 LEU A CA 1
ATOM 723 C C . LEU A 1 89 ? 2.574 14.628 -3.970 1.00 37.34 89 LEU A C 1
ATOM 725 O O . LEU A 1 89 ? 1.821 13.655 -3.968 1.00 37.34 89 LEU A O 1
ATOM 729 N N . SER A 1 90 ? 2.318 15.706 -3.223 1.00 31.17 90 SER A N 1
ATOM 730 C CA . SER A 1 90 ? 1.268 15.806 -2.192 1.00 31.17 90 SER A CA 1
ATOM 731 C C . SER A 1 90 ? -0.187 15.818 -2.703 1.00 31.17 90 SER A C 1
ATOM 733 O O . SER A 1 90 ? -1.122 15.844 -1.900 1.00 31.17 90 SER A O 1
ATOM 735 N N . VAL A 1 91 ? -0.423 15.784 -4.022 1.00 32.72 91 VAL A N 1
ATOM 736 C CA . VAL A 1 91 ? -1.760 16.035 -4.603 1.00 32.72 91 VAL A CA 1
ATOM 737 C C . VAL A 1 91 ? -2.502 14.770 -5.069 1.00 32.72 91 VAL A C 1
ATOM 739 O O . VAL A 1 91 ? -3.700 14.832 -5.343 1.00 32.72 91 VAL A O 1
ATOM 742 N N . LEU A 1 92 ? -1.883 13.584 -5.082 1.00 31.02 92 LEU A N 1
ATOM 743 C CA . LEU A 1 92 ? -2.564 12.356 -5.526 1.00 31.02 92 LEU A CA 1
ATOM 744 C C . LEU A 1 92 ? -2.732 11.338 -4.390 1.00 31.02 92 LEU A C 1
ATOM 746 O O . LEU A 1 92 ? -1.929 10.434 -4.196 1.00 31.02 92 LEU A O 1
ATOM 750 N N . LEU A 1 93 ? -3.853 11.503 -3.674 1.00 32.84 93 LEU A N 1
ATOM 751 C CA . LEU A 1 93 ? -4.458 10.557 -2.725 1.00 32.84 93 LEU A CA 1
ATOM 752 C C . LEU A 1 93 ? -3.513 10.063 -1.620 1.00 32.84 93 LEU A C 1
ATOM 754 O O . LEU A 1 93 ? -3.227 8.875 -1.513 1.00 32.84 93 LEU A O 1
ATOM 758 N N . SER A 1 94 ? -3.099 11.013 -0.778 1.00 33.75 94 SER A N 1
ATOM 759 C CA . SER A 1 94 ? -2.606 10.808 0.591 1.00 33.75 94 SER A CA 1
ATOM 760 C C . SER A 1 94 ? -1.665 9.603 0.764 1.00 33.75 94 SER A C 1
ATOM 762 O O . SER A 1 94 ? -1.886 8.736 1.609 1.00 33.75 94 SER A O 1
ATOM 764 N N . ASP A 1 95 ? -0.613 9.627 -0.058 1.00 40.00 95 ASP A N 1
ATOM 765 C CA . ASP A 1 95 ? 0.679 8.957 0.094 1.00 40.00 95 ASP A CA 1
ATOM 766 C C . ASP A 1 95 ? 0.773 7.478 -0.315 1.00 40.00 95 ASP A C 1
ATOM 768 O O . ASP A 1 95 ? 1.077 6.592 0.490 1.0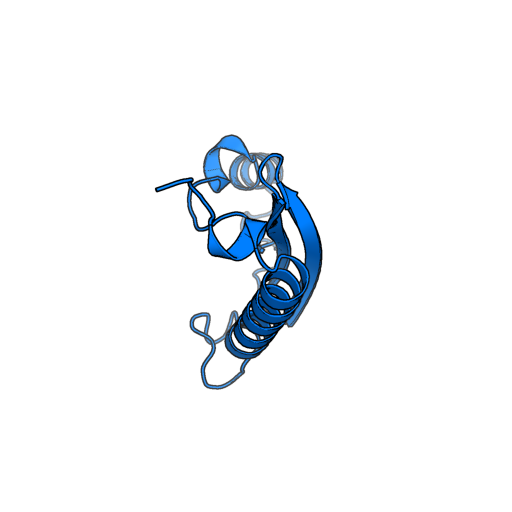0 40.00 95 ASP A O 1
ATOM 772 N N . VAL A 1 96 ? 0.635 7.231 -1.624 1.00 39.97 96 VAL A N 1
ATOM 773 C CA . VAL A 1 96 ? 1.301 6.113 -2.315 1.00 39.97 96 VAL A CA 1
ATOM 774 C C . VAL A 1 96 ? 2.557 6.654 -3.009 1.00 39.97 96 VAL A C 1
ATOM 776 O O . VAL A 1 96 ? 2.494 7.159 -4.125 1.00 39.97 96 VAL A O 1
ATOM 779 N N . TYR A 1 97 ? 3.707 6.545 -2.352 1.00 40.72 97 TYR A N 1
ATOM 780 C CA . TYR A 1 97 ? 5.018 6.822 -2.930 1.00 40.72 97 TYR A CA 1
ATOM 781 C C . TYR A 1 97 ? 5.393 5.698 -3.898 1.00 40.72 97 TYR A C 1
ATOM 783 O O . TYR A 1 97 ? 5.400 4.524 -3.527 1.00 40.72 97 TYR A O 1
ATOM 791 N N . LEU A 1 98 ? 5.721 6.046 -5.138 1.00 35.12 98 LEU A N 1
ATOM 792 C CA . LEU A 1 98 ? 6.296 5.125 -6.111 1.00 35.12 98 LEU A CA 1
ATOM 793 C C . LEU A 1 98 ? 7.814 5.305 -6.080 1.00 35.12 98 LEU A C 1
ATOM 795 O O . LEU A 1 98 ? 8.320 6.323 -6.533 1.00 35.12 98 LEU A O 1
ATOM 799 N N . ALA A 1 99 ? 8.526 4.337 -5.509 1.00 30.89 99 ALA A N 1
ATOM 800 C CA . ALA A 1 99 ? 9.979 4.283 -5.582 1.00 30.89 99 ALA A CA 1
ATOM 801 C C . ALA A 1 99 ? 10.374 3.523 -6.858 1.00 30.89 99 ALA A C 1
ATOM 803 O O . ALA A 1 99 ? 9.915 2.393 -7.075 1.00 30.89 99 ALA A O 1
ATOM 804 N N . THR A 1 100 ? 11.173 4.173 -7.707 1.00 34.69 100 THR A N 1
ATOM 805 C CA . THR A 1 100 ? 11.793 3.596 -8.911 1.00 34.69 100 THR A CA 1
ATOM 806 C C . THR A 1 100 ? 12.849 2.562 -8.554 1.00 34.69 100 THR A C 1
ATOM 808 O O . THR A 1 100 ? 13.608 2.813 -7.589 1.00 34.69 100 THR A O 1
#

Sequence (100 aa):
MVKNTLINEDAVTCTIYFNKLVNVLMKILQSKTCSPFGKYRIRHYFKRIEFQHQGSPHAHIIAWLHNAPKDALNEDYDEAIELIDPSSLSVLLSDVYLAT

pLDDT: mean 76.14, std 19.15, range [30.89, 96.25]

Solvent-accessible surface area (backbone atoms only — not comparable to full-atom values): 5934 Å² total; per-residue (Å²): 133,70,84,63,53,64,47,76,74,39,46,66,61,48,48,54,50,49,54,49,49,54,52,52,50,51,53,41,38,44,26,86,86,71,13,92,50,48,81,44,12,40,69,49,71,51,76,49,80,47,66,47,101,83,69,47,77,42,54,46,32,42,30,30,46,28,84,55,60,90,57,81,58,76,80,42,59,67,64,51,48,60,67,63,33,66,87,77,58,69,80,65,76,72,44,68,42,76,48,119